Protein AF-A0A401PAX8-F1 (afdb_monomer_lite)

Foldseek 3Di:
DDDDDDDPPPDDPPPDPPDPDVVVLCVLCVVPDPVPRDPDLQRDALVSDDPVVNVVLVVVLVVVLVVCLVVLELEDEAEDDNVSVNSNVCNVVPPSNVVSNVRRDYYDYYYHYGCNVPPPDPDDD

Secondary structure (DSSP, 8-state):
---------------------HHHHHHHHTTS-GGG--SSGGG--GGGS-HHHHHHHHHHHHHHHHHHHHTTEEEEEEEESHHHHHHHHHHHH-HHHHHHHHH-SEEEEEEEE-GGG-SS-----

pLDDT: mean 80.77, std 21.85, range [35.28, 98.44]

Sequence (125 aa):
MSDGAGLGLTGLAHHTWEKVCTKDLKRLNSPRPDKKKFGSLNDVDFQSLPFELQIQIRSLVSSLNSMFEVLQLKEECFAVGPTGRIIAGELANYPQAKHRRKTAQHKASIIFIDRTLDLSGCRHR

Radius of gyration: 19.28 Å; chains: 1; bounding box: 47×43×57 Å

Structure (mmCIF, N/CA/C/O backbone):
data_AF-A0A401PAX8-F1
#
_entry.id   AF-A0A401PAX8-F1
#
loop_
_atom_site.group_PDB
_atom_site.id
_atom_site.type_symbol
_atom_site.label_atom_id
_atom_site.label_alt_id
_atom_site.label_comp_id
_atom_site.label_asym_id
_atom_site.label_entity_id
_atom_site.label_seq_id
_atom_site.pdbx_PDB_ins_code
_atom_site.Cartn_x
_atom_site.Cartn_y
_atom_site.Cartn_z
_atom_site.occupancy
_atom_site.B_iso_or_equiv
_atom_site.auth_seq_id
_atom_site.auth_comp_id
_atom_site.auth_asym_id
_atom_site.auth_atom_id
_atom_site.pdbx_PDB_model_num
ATOM 1 N N . MET A 1 1 ? -25.847 34.527 -35.059 1.00 38.94 1 MET A N 1
ATOM 2 C CA . MET A 1 1 ? -24.582 34.182 -35.738 1.00 38.94 1 MET A CA 1
ATOM 3 C C . MET A 1 1 ? -23.493 34.768 -34.846 1.00 38.94 1 MET A C 1
ATOM 5 O O . MET A 1 1 ? -23.357 35.980 -34.842 1.00 38.94 1 MET A O 1
ATOM 9 N N . SER A 1 2 ? -23.108 34.066 -33.771 1.00 40.66 2 SER A N 1
ATOM 10 C CA . SER A 1 2 ? -21.952 33.135 -33.716 1.00 40.66 2 SER A CA 1
ATOM 11 C C . SER A 1 2 ? -20.648 33.917 -33.970 1.00 40.66 2 SER A C 1
ATOM 13 O O . SER A 1 2 ? -20.558 34.579 -34.991 1.00 40.66 2 SER A O 1
ATOM 15 N N . ASP A 1 3 ? -19.655 33.994 -33.084 1.00 35.97 3 ASP A N 1
ATOM 16 C CA . ASP A 1 3 ? -19.095 32.922 -32.263 1.00 35.97 3 ASP A CA 1
ATOM 17 C C . ASP A 1 3 ? -18.418 33.413 -30.975 1.00 35.97 3 ASP A C 1
ATOM 19 O O . ASP A 1 3 ? -17.901 34.527 -30.883 1.00 35.97 3 ASP A O 1
ATOM 23 N N . GLY A 1 4 ? -18.427 32.521 -29.982 1.00 35.28 4 GLY A N 1
ATOM 24 C CA . GLY A 1 4 ? -17.782 32.680 -28.686 1.00 35.28 4 GLY A CA 1
ATOM 25 C C . GLY A 1 4 ? -16.264 32.505 -28.747 1.00 35.28 4 GLY A C 1
ATOM 26 O O . GLY A 1 4 ? -15.743 31.578 -29.363 1.00 35.28 4 GLY A O 1
ATOM 27 N N . ALA A 1 5 ? -15.559 33.379 -28.031 1.00 37.97 5 ALA A N 1
ATOM 28 C CA . ALA A 1 5 ? -14.138 33.249 -27.752 1.00 37.97 5 ALA A CA 1
ATOM 29 C C . ALA A 1 5 ? -13.918 32.126 -26.723 1.00 37.97 5 ALA A C 1
ATOM 31 O O . ALA A 1 5 ? -14.109 32.309 -25.520 1.00 37.97 5 ALA A O 1
ATOM 32 N N . GLY A 1 6 ? -13.543 30.944 -27.211 1.00 36.31 6 GLY A N 1
ATOM 33 C CA . GLY A 1 6 ? -13.097 29.825 -26.388 1.00 36.31 6 GLY A CA 1
ATOM 34 C C . GLY A 1 6 ? -11.741 30.125 -25.751 1.00 36.31 6 GLY A C 1
ATOM 35 O O . GLY A 1 6 ? -10.720 30.177 -26.433 1.00 36.31 6 GLY A O 1
ATOM 36 N N . LEU A 1 7 ? -11.736 30.311 -24.432 1.00 39.94 7 LEU A N 1
ATOM 37 C CA . LEU A 1 7 ? -10.533 30.343 -23.605 1.00 39.94 7 LEU A CA 1
ATOM 38 C C . LEU A 1 7 ? -9.843 28.973 -23.669 1.00 39.94 7 LEU A C 1
ATOM 40 O O . LEU A 1 7 ? -10.325 27.986 -23.112 1.00 39.94 7 LEU A O 1
ATOM 44 N N . GLY A 1 8 ? -8.705 28.917 -24.359 1.00 37.16 8 GLY A N 1
ATOM 45 C CA . GLY A 1 8 ? -7.816 27.761 -24.389 1.00 37.16 8 GLY A CA 1
ATOM 46 C C . GLY A 1 8 ? -7.092 27.585 -23.056 1.00 37.16 8 GLY A C 1
ATOM 47 O O . GLY A 1 8 ? -5.963 28.037 -22.894 1.00 37.16 8 GLY A O 1
ATOM 48 N N . LEU A 1 9 ? -7.734 26.910 -22.103 1.00 40.22 9 LEU A N 1
ATOM 49 C CA . LEU A 1 9 ? -7.087 26.336 -20.922 1.00 40.22 9 LEU A CA 1
ATOM 50 C C . LEU A 1 9 ? -6.782 24.857 -21.190 1.00 40.22 9 LEU A C 1
ATOM 52 O O . LEU A 1 9 ? -7.443 23.962 -20.672 1.00 40.22 9 LEU A O 1
ATOM 56 N N . THR A 1 10 ? -5.775 24.579 -22.016 1.00 42.94 10 THR A N 1
ATOM 57 C CA . THR A 1 10 ? -5.217 23.225 -22.153 1.00 42.94 10 THR A CA 1
ATOM 58 C C . THR A 1 10 ? -3.863 23.183 -21.468 1.00 42.94 10 THR A C 1
ATOM 60 O O . THR A 1 10 ? -2.836 23.488 -22.070 1.00 42.94 10 THR A O 1
ATOM 63 N N . GLY A 1 11 ? -3.868 22.843 -20.182 1.00 38.94 11 GLY A N 1
ATOM 64 C CA . GLY A 1 11 ? -2.645 22.784 -19.391 1.00 38.94 11 GLY A CA 1
ATOM 65 C C . GLY A 1 11 ? -2.819 22.177 -18.004 1.00 38.94 11 GLY A C 1
ATOM 66 O O . GLY A 1 11 ? -2.141 22.609 -17.083 1.00 38.94 11 GLY A O 1
ATOM 67 N N . LEU A 1 12 ? -3.716 21.202 -17.823 1.00 39.62 12 LEU A N 1
ATOM 68 C CA . LEU A 1 12 ? -3.652 20.323 -16.655 1.00 39.62 12 LEU A CA 1
ATOM 69 C C . LEU A 1 12 ? -3.246 18.928 -17.113 1.00 39.62 12 LEU A C 1
ATOM 71 O O . LEU A 1 12 ? -3.964 18.255 -17.851 1.00 39.62 12 LEU A O 1
ATOM 75 N N . ALA A 1 13 ? -2.048 18.531 -16.686 1.00 43.19 13 ALA A N 1
ATOM 76 C CA . ALA A 1 13 ? -1.484 17.216 -16.903 1.00 43.19 13 ALA A CA 1
ATOM 77 C C . ALA A 1 13 ? -2.471 16.147 -16.421 1.00 43.19 13 ALA A C 1
ATOM 79 O O . ALA A 1 13 ? -2.730 15.987 -15.231 1.00 43.19 13 ALA A O 1
ATOM 80 N N . HIS A 1 14 ? -3.015 15.406 -17.380 1.00 43.84 14 HIS A N 1
ATOM 81 C CA . HIS A 1 14 ? -3.889 14.265 -17.167 1.00 43.84 14 HIS A CA 1
ATOM 82 C C . HIS A 1 14 ? -3.043 13.082 -16.656 1.00 43.84 14 HIS A C 1
ATOM 84 O O . HIS A 1 14 ? -2.823 12.102 -17.362 1.00 43.84 14 HIS A O 1
ATOM 90 N N . HIS A 1 15 ? -2.500 13.166 -15.439 1.00 47.81 15 HIS A N 1
ATOM 91 C CA . HIS A 1 15 ? -1.963 11.997 -14.730 1.00 47.81 15 HIS A CA 1
ATOM 92 C C . HIS A 1 15 ? -3.134 11.215 -14.142 1.00 47.81 15 HIS A C 1
ATOM 94 O O . HIS A 1 15 ? -3.385 11.170 -12.943 1.00 47.81 15 HIS A O 1
ATOM 100 N N . THR A 1 16 ? -3.908 10.637 -15.056 1.00 44.31 16 THR A N 1
ATOM 101 C CA . THR A 1 16 ? -4.924 9.649 -14.727 1.00 44.31 16 THR A CA 1
ATOM 102 C C . THR A 1 16 ? -4.220 8.359 -14.329 1.00 44.31 16 THR A C 1
ATOM 104 O O . THR A 1 16 ? -3.229 7.958 -14.935 1.00 44.31 16 THR A O 1
A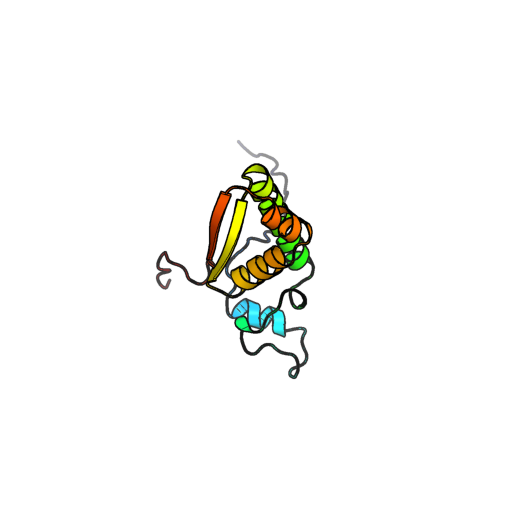TOM 107 N N . TRP A 1 17 ? -4.729 7.713 -13.283 1.00 41.84 17 TRP A N 1
ATOM 108 C CA . TRP A 1 17 ? -4.245 6.453 -12.703 1.00 41.84 17 TRP A CA 1
ATOM 109 C C . TRP A 1 17 ? -4.483 5.244 -13.639 1.00 41.84 17 TRP A C 1
ATOM 111 O O . TRP A 1 17 ? -4.989 4.189 -13.234 1.00 41.84 17 TRP A O 1
ATOM 121 N N . GLU A 1 18 ? -4.248 5.412 -14.939 1.00 46.97 18 GLU A N 1
ATOM 122 C CA . GLU A 1 18 ? -4.519 4.429 -15.978 1.00 46.97 18 GLU A CA 1
ATOM 123 C C . GLU A 1 18 ? -3.465 3.319 -15.956 1.00 46.97 18 GLU A C 1
ATOM 125 O O . GLU A 1 18 ? -2.388 3.445 -16.520 1.00 46.97 18 GLU A O 1
ATOM 130 N N . LYS A 1 19 ? -3.846 2.198 -15.332 1.00 45.91 19 LYS A N 1
ATOM 131 C CA . LYS A 1 19 ? -3.332 0.837 -15.566 1.00 45.91 19 LYS A CA 1
ATOM 132 C C . LYS A 1 19 ? -1.815 0.664 -15.410 1.00 45.91 19 LYS A C 1
ATOM 134 O O . LYS A 1 19 ? -1.087 0.800 -16.381 1.00 45.91 19 LYS A O 1
ATOM 139 N N . VAL A 1 20 ? -1.382 0.165 -14.247 1.00 49.62 20 VAL A N 1
ATOM 140 C CA . VAL A 1 20 ? -0.019 -0.368 -14.057 1.00 49.62 20 VAL A CA 1
ATOM 141 C C . VAL A 1 20 ? 0.168 -1.664 -14.875 1.00 49.62 20 VAL A C 1
ATOM 143 O O . VAL A 1 20 ? -0.161 -2.759 -14.443 1.00 49.62 20 VAL A O 1
ATOM 146 N N . CYS A 1 21 ? 0.640 -1.566 -16.111 1.00 55.34 21 CYS A N 1
ATOM 147 C CA . CYS A 1 21 ? 0.765 -2.673 -17.063 1.00 55.34 21 CYS A CA 1
ATOM 148 C C . CYS A 1 21 ? 2.246 -2.984 -17.356 1.00 55.34 21 CYS A C 1
ATOM 150 O O . CYS A 1 21 ? 3.150 -2.290 -16.902 1.00 55.34 21 CYS A O 1
ATOM 152 N N . THR A 1 22 ? 2.546 -3.997 -18.173 1.00 59.38 22 THR A N 1
ATOM 153 C CA . THR A 1 22 ? 3.915 -4.281 -18.665 1.00 59.38 22 THR A CA 1
ATOM 154 C C . THR A 1 22 ? 4.588 -3.063 -19.316 1.00 59.38 22 THR A C 1
ATOM 156 O O . THR A 1 22 ? 5.816 -2.962 -19.334 1.00 59.38 22 THR A O 1
ATOM 159 N N . LYS A 1 23 ? 3.795 -2.102 -19.808 1.00 64.00 23 LYS A N 1
ATOM 160 C CA . LYS A 1 23 ? 4.257 -0.782 -20.261 1.00 64.00 23 LYS A CA 1
ATOM 161 C C . LYS A 1 23 ? 4.948 0.014 -19.148 1.00 64.00 23 LYS A C 1
ATOM 163 O O . LYS A 1 23 ? 5.952 0.666 -19.422 1.00 64.00 23 LYS A O 1
ATOM 168 N N . ASP A 1 24 ? 4.483 -0.083 -17.909 1.00 73.50 24 ASP A N 1
ATOM 169 C CA . ASP A 1 24 ? 5.071 0.629 -16.774 1.00 73.50 24 ASP A CA 1
ATOM 170 C C . ASP A 1 24 ? 6.351 -0.029 -16.284 1.00 73.50 24 ASP A C 1
ATOM 172 O O . ASP A 1 24 ? 7.292 0.680 -15.950 1.00 73.50 24 ASP A O 1
ATOM 176 N N . LEU A 1 25 ? 6.471 -1.358 -16.379 1.00 81.62 25 LEU A N 1
ATOM 177 C CA . LEU A 1 25 ? 7.756 -2.028 -16.147 1.00 81.62 25 LEU A CA 1
ATOM 178 C C . LEU A 1 25 ? 8.820 -1.535 -17.138 1.00 81.62 25 LEU A C 1
ATOM 180 O O . LEU A 1 25 ? 9.946 -1.229 -16.750 1.00 81.62 25 LEU A O 1
ATOM 184 N N . LYS A 1 26 ? 8.456 -1.395 -18.422 1.00 82.69 26 LYS A N 1
ATOM 185 C CA . LYS A 1 26 ? 9.354 -0.836 -19.446 1.00 82.69 26 LYS A CA 1
ATOM 186 C C . LYS A 1 26 ? 9.732 0.616 -19.145 1.00 82.69 26 LYS A C 1
ATOM 188 O O . LYS A 1 26 ? 10.903 0.956 -19.274 1.00 82.69 26 LYS A O 1
ATOM 193 N N . ARG A 1 27 ? 8.779 1.452 -18.718 1.00 83.56 27 ARG A N 1
ATOM 194 C CA . ARG A 1 27 ? 9.029 2.853 -18.323 1.00 83.56 27 ARG A CA 1
ATOM 195 C C . ARG A 1 27 ? 9.925 2.961 -17.087 1.00 83.56 27 ARG A C 1
ATOM 197 O O . ARG A 1 27 ? 10.844 3.767 -17.072 1.00 83.56 27 ARG A O 1
ATOM 204 N N . LEU A 1 28 ? 9.708 2.119 -16.076 1.00 85.75 28 LEU A N 1
ATOM 205 C CA . LEU A 1 28 ? 10.554 2.059 -14.879 1.00 85.75 28 LEU A CA 1
ATOM 206 C C . LEU A 1 28 ? 11.978 1.595 -15.201 1.00 85.75 28 LEU A C 1
ATOM 208 O O . LEU A 1 28 ? 12.931 2.037 -14.558 1.00 85.75 28 LEU A O 1
ATOM 212 N N . ASN A 1 29 ? 12.124 0.716 -16.193 1.00 90.50 29 ASN A N 1
ATOM 213 C CA . ASN A 1 29 ? 13.408 0.181 -16.634 1.00 90.50 29 ASN A CA 1
ATOM 214 C C . ASN A 1 29 ? 14.130 1.054 -17.671 1.00 90.50 29 ASN A C 1
ATOM 216 O O . ASN A 1 29 ? 15.333 0.869 -17.846 1.00 90.50 29 ASN A O 1
ATOM 220 N N . SER A 1 30 ? 13.460 1.989 -18.356 1.00 90.44 30 SER A N 1
ATOM 221 C CA . SER A 1 30 ? 14.093 2.789 -19.415 1.00 90.44 30 SER A CA 1
ATOM 222 C C . SER A 1 30 ? 15.257 3.669 -18.942 1.00 90.44 30 SER A C 1
ATOM 224 O O . SER A 1 30 ? 16.247 3.719 -19.668 1.00 90.44 30 SER A O 1
ATOM 226 N N . PRO A 1 31 ? 15.231 4.312 -17.753 1.00 88.88 31 PRO A N 1
ATOM 227 C CA . PRO A 1 31 ? 16.393 5.055 -17.265 1.00 88.88 31 PRO A CA 1
ATOM 228 C C . PRO A 1 31 ? 17.434 4.164 -16.558 1.00 88.88 31 PRO A C 1
ATOM 230 O O . PRO A 1 31 ? 18.438 4.676 -16.066 1.00 88.88 31 PRO A O 1
ATOM 233 N N . ARG A 1 32 ? 17.207 2.845 -16.434 1.00 89.50 32 ARG A N 1
ATOM 234 C CA . ARG A 1 32 ? 18.042 1.949 -15.617 1.00 89.50 32 ARG A CA 1
ATOM 235 C C . ARG A 1 32 ? 19.093 1.220 -16.464 1.00 89.50 32 ARG A C 1
ATOM 237 O O . ARG A 1 32 ? 18.753 0.690 -17.522 1.00 89.50 32 ARG A O 1
ATOM 244 N N . PRO A 1 33 ? 20.343 1.090 -15.978 1.00 88.94 33 PRO A N 1
ATOM 245 C CA . PRO A 1 33 ? 21.325 0.179 -16.569 1.00 88.94 33 PRO A CA 1
ATOM 246 C C . PRO A 1 33 ? 20.806 -1.264 -16.575 1.00 88.94 33 PRO A C 1
ATOM 248 O O . PRO A 1 33 ? 20.120 -1.657 -15.632 1.00 88.94 33 PRO A O 1
ATOM 251 N N . ASP A 1 34 ? 21.184 -2.074 -17.570 1.00 85.81 34 ASP A N 1
ATOM 252 C CA . ASP A 1 34 ? 20.643 -3.435 -17.754 1.00 85.81 34 ASP A CA 1
ATOM 253 C C . ASP A 1 34 ? 20.737 -4.313 -16.500 1.00 85.81 34 ASP A C 1
ATOM 255 O O . ASP A 1 34 ? 19.775 -4.982 -16.136 1.00 85.81 34 ASP A O 1
ATOM 259 N N . LYS A 1 35 ? 21.853 -4.228 -15.766 1.00 88.75 35 LYS A N 1
ATOM 260 C CA . LYS A 1 35 ? 22.085 -4.982 -14.520 1.00 88.75 35 LYS A CA 1
ATOM 261 C C . LYS A 1 35 ? 21.156 -4.595 -13.357 1.00 88.75 35 LYS A C 1
ATOM 263 O O . LYS A 1 35 ? 21.126 -5.300 -12.357 1.00 88.75 35 LYS A O 1
ATOM 268 N N . LYS A 1 36 ? 20.462 -3.454 -13.444 1.00 88.88 36 LYS A N 1
ATOM 269 C CA . LYS A 1 36 ? 19.578 -2.900 -12.399 1.00 88.88 36 LYS A CA 1
ATOM 270 C C . LYS A 1 36 ? 18.106 -2.855 -12.825 1.00 88.88 36 LYS A C 1
ATOM 272 O O . LYS A 1 36 ? 17.301 -2.202 -12.158 1.00 88.88 36 LYS A O 1
ATOM 277 N N . LYS A 1 37 ? 17.760 -3.476 -13.954 1.00 91.88 37 LYS A N 1
ATOM 278 C CA . LYS A 1 37 ? 16.377 -3.559 -14.428 1.00 91.88 37 LYS A CA 1
ATOM 279 C C . LYS A 1 37 ? 15.594 -4.574 -13.600 1.00 91.88 37 LYS A C 1
ATOM 281 O O . LYS A 1 37 ? 16.120 -5.609 -13.206 1.00 91.88 37 LYS A O 1
ATOM 286 N N . PHE A 1 38 ? 14.325 -4.275 -13.370 1.00 92.19 38 PHE A N 1
ATOM 287 C CA . PHE A 1 38 ? 13.381 -5.190 -12.740 1.00 92.19 38 PHE A CA 1
ATOM 288 C C . PHE A 1 38 ? 12.954 -6.278 -13.725 1.00 92.19 38 PHE A C 1
ATOM 290 O O . PHE A 1 38 ? 12.646 -5.966 -14.881 1.00 92.19 38 PHE A O 1
ATOM 297 N N . GLY A 1 39 ? 12.913 -7.531 -13.265 1.00 89.62 39 GLY A N 1
ATOM 298 C CA . GLY A 1 39 ? 12.425 -8.667 -14.052 1.00 89.62 39 GLY A CA 1
ATOM 299 C C . GLY A 1 39 ? 10.898 -8.729 -14.096 1.00 89.62 39 GLY A C 1
ATOM 300 O O . GLY A 1 39 ? 10.313 -9.123 -15.104 1.00 89.62 39 GLY A O 1
ATOM 301 N N . SER A 1 40 ? 10.248 -8.274 -13.027 1.00 88.12 40 SER A N 1
ATOM 302 C CA . SER A 1 40 ? 8.799 -8.220 -12.877 1.00 88.12 40 SER A CA 1
ATOM 303 C C . SER A 1 40 ? 8.365 -6.956 -12.136 1.00 88.12 40 SER A C 1
ATOM 305 O O . SER A 1 40 ? 9.118 -6.377 -11.358 1.00 88.12 40 SER A O 1
ATOM 307 N N . LEU A 1 41 ? 7.101 -6.557 -12.310 1.00 85.25 41 LEU A N 1
ATOM 308 C CA . LEU A 1 41 ? 6.482 -5.525 -11.469 1.00 85.25 41 LEU A CA 1
ATOM 309 C C . LEU A 1 41 ? 6.445 -5.937 -9.991 1.00 85.25 41 LEU A C 1
ATOM 311 O O . LEU A 1 41 ? 6.381 -5.078 -9.121 1.00 85.25 41 LEU A O 1
ATOM 315 N N . ASN A 1 42 ? 6.511 -7.238 -9.697 1.00 87.25 42 ASN A N 1
ATOM 316 C CA . ASN A 1 42 ? 6.601 -7.729 -8.325 1.00 87.25 42 ASN A CA 1
ATOM 317 C C . ASN A 1 42 ? 7.918 -7.360 -7.632 1.00 87.25 42 ASN A C 1
ATOM 319 O O . ASN A 1 42 ? 7.937 -7.378 -6.405 1.00 87.25 42 ASN A O 1
ATOM 323 N N . ASP A 1 43 ? 8.966 -7.031 -8.388 1.00 90.62 43 ASP A N 1
ATOM 324 C CA . ASP A 1 43 ? 10.291 -6.687 -7.856 1.00 90.62 43 ASP A CA 1
ATOM 325 C C . ASP A 1 43 ? 10.432 -5.180 -7.588 1.00 90.62 43 ASP A C 1
ATOM 327 O O . ASP A 1 43 ? 11.449 -4.722 -7.074 1.00 90.62 43 ASP A O 1
ATOM 331 N N . VAL A 1 44 ? 9.421 -4.398 -7.975 1.00 90.81 44 VAL A N 1
ATOM 332 C CA . VAL A 1 44 ? 9.387 -2.945 -7.815 1.00 90.81 44 VAL A CA 1
ATOM 333 C C . VAL A 1 44 ? 9.026 -2.622 -6.367 1.00 90.81 44 VAL A C 1
ATOM 335 O O . VAL A 1 44 ? 7.962 -3.005 -5.879 1.00 90.81 44 VAL A O 1
ATOM 338 N N . ASP A 1 45 ? 9.905 -1.893 -5.685 1.00 93.00 45 ASP A N 1
ATOM 339 C CA . ASP A 1 45 ? 9.665 -1.368 -4.341 1.00 93.00 45 ASP A CA 1
ATOM 340 C C . ASP A 1 45 ? 9.239 0.109 -4.374 1.00 93.00 45 ASP A C 1
ATOM 342 O O . ASP A 1 45 ? 9.313 0.782 -5.404 1.00 93.00 45 ASP A O 1
ATOM 346 N N . PHE A 1 46 ? 8.804 0.637 -3.230 1.00 94.62 46 PHE A N 1
ATOM 347 C CA . PHE A 1 46 ? 8.394 2.038 -3.114 1.00 94.62 46 PHE A CA 1
ATOM 348 C C . PHE A 1 46 ? 9.499 3.024 -3.542 1.00 94.62 46 PHE A C 1
ATOM 350 O O . PHE A 1 46 ? 9.225 4.000 -4.237 1.00 94.62 46 PHE A O 1
ATOM 357 N N . GLN A 1 47 ? 10.752 2.763 -3.153 1.00 94.69 47 GLN A N 1
ATOM 358 C CA . GLN A 1 47 ? 11.890 3.660 -3.401 1.00 94.69 47 GLN A CA 1
ATOM 359 C C . GLN A 1 47 ? 12.258 3.734 -4.884 1.00 94.69 47 GLN A C 1
ATOM 361 O O . GLN A 1 47 ? 12.850 4.707 -5.351 1.00 94.69 47 GLN A O 1
ATOM 366 N N . SER A 1 48 ? 11.897 2.704 -5.639 1.00 92.31 48 SER A N 1
ATOM 367 C CA . SER A 1 48 ? 12.141 2.613 -7.067 1.00 92.31 48 SER A CA 1
ATOM 368 C C . SER A 1 48 ? 11.135 3.370 -7.935 1.00 92.31 48 SER A C 1
ATOM 370 O O . SER A 1 48 ? 11.379 3.523 -9.139 1.00 92.31 48 SER A O 1
ATOM 372 N N . LEU A 1 49 ? 10.033 3.841 -7.345 1.00 91.31 49 LEU A N 1
ATOM 373 C CA . LEU A 1 49 ? 9.003 4.602 -8.043 1.00 91.31 49 LEU A CA 1
ATOM 374 C C . LEU A 1 49 ? 9.472 6.032 -8.363 1.00 91.31 49 LEU A C 1
ATOM 376 O O . LEU A 1 49 ? 10.267 6.604 -7.615 1.00 91.31 49 LEU A O 1
ATOM 380 N N . PRO A 1 50 ? 8.944 6.655 -9.432 1.00 90.62 50 PRO A N 1
ATOM 381 C CA . PRO A 1 50 ? 9.078 8.088 -9.665 1.00 90.62 50 PRO A CA 1
ATOM 382 C C . PRO A 1 50 ? 8.683 8.905 -8.431 1.00 90.62 50 PRO A C 1
ATOM 384 O O . PRO A 1 50 ? 7.696 8.590 -7.767 1.00 90.62 50 PRO A O 1
ATOM 387 N N . PHE A 1 51 ? 9.424 9.980 -8.160 1.00 91.62 51 PHE A N 1
ATOM 388 C CA . PHE A 1 51 ? 9.232 10.822 -6.975 1.00 91.62 51 PHE A CA 1
ATOM 389 C C . PHE A 1 51 ? 7.790 11.331 -6.817 1.00 91.62 51 PHE A C 1
ATOM 391 O O . PHE A 1 51 ? 7.231 11.282 -5.726 1.00 91.62 51 PHE A O 1
ATOM 398 N N . GLU A 1 52 ? 7.155 11.726 -7.919 1.00 90.75 52 GLU A N 1
ATOM 399 C CA . GLU A 1 52 ? 5.757 12.164 -7.920 1.00 90.75 52 GLU A CA 1
ATOM 400 C C . GLU A 1 52 ? 4.801 11.069 -7.411 1.00 90.75 52 GLU A C 1
ATOM 402 O O . GLU A 1 52 ? 3.957 11.315 -6.552 1.00 90.75 52 GLU A O 1
ATOM 407 N N . LEU A 1 53 ? 4.982 9.819 -7.855 1.00 90.38 53 LEU A N 1
ATOM 408 C CA . LEU A 1 53 ? 4.172 8.696 -7.374 1.00 90.38 53 LEU A CA 1
ATOM 409 C C . LEU A 1 53 ? 4.449 8.378 -5.902 1.00 90.38 53 LEU A C 1
ATOM 411 O O . LEU A 1 53 ? 3.528 8.012 -5.173 1.00 90.38 53 LEU A O 1
ATOM 415 N N . GLN A 1 54 ? 5.692 8.549 -5.444 1.00 95.81 54 GLN A N 1
ATOM 416 C CA . GLN A 1 54 ? 6.019 8.403 -4.026 1.00 95.81 54 GLN A CA 1
ATOM 417 C C . GLN A 1 54 ? 5.241 9.409 -3.169 1.00 95.81 54 GLN A C 1
ATOM 419 O O . GLN A 1 54 ? 4.684 9.023 -2.139 1.00 95.81 54 GLN A O 1
ATOM 424 N N . ILE A 1 55 ? 5.156 10.674 -3.599 1.00 96.25 55 ILE A N 1
ATOM 425 C CA . ILE A 1 55 ? 4.365 11.704 -2.911 1.00 96.25 55 ILE A CA 1
ATOM 426 C C . ILE A 1 55 ? 2.892 11.297 -2.868 1.00 96.25 55 ILE A C 1
ATOM 428 O O . ILE A 1 55 ? 2.306 11.253 -1.788 1.00 96.25 55 ILE A O 1
ATOM 432 N N . GLN A 1 56 ? 2.312 10.928 -4.010 1.00 95.50 56 GLN A N 1
ATOM 433 C CA . GLN A 1 56 ? 0.898 10.554 -4.099 1.00 95.50 56 GLN A CA 1
ATOM 434 C C . GLN A 1 56 ? 0.549 9.363 -3.194 1.00 95.50 56 GLN A C 1
ATOM 436 O O . GLN A 1 56 ? -0.462 9.394 -2.489 1.00 95.50 56 GLN A O 1
ATOM 441 N N . ILE A 1 57 ? 1.408 8.339 -3.145 1.00 96.62 57 ILE A N 1
ATOM 442 C CA . ILE A 1 57 ? 1.231 7.189 -2.246 1.00 96.62 57 ILE A CA 1
ATOM 443 C C . ILE A 1 57 ? 1.333 7.620 -0.779 1.00 96.62 57 ILE A C 1
ATOM 445 O O . ILE A 1 57 ? 0.508 7.196 0.030 1.00 96.62 57 ILE A O 1
ATOM 449 N N . ARG A 1 58 ? 2.292 8.482 -0.413 1.00 97.44 58 ARG A N 1
ATOM 450 C CA . ARG A 1 58 ? 2.407 8.994 0.965 1.00 97.44 58 ARG A CA 1
ATOM 451 C C . ARG A 1 58 ? 1.183 9.803 1.382 1.00 97.44 58 ARG A C 1
ATOM 453 O O . ARG A 1 58 ? 0.698 9.621 2.498 1.00 97.44 58 ARG A O 1
ATOM 460 N N . SER A 1 59 ? 0.666 10.647 0.494 1.00 97.94 59 SER A N 1
ATOM 461 C CA . SER A 1 59 ? -0.568 11.399 0.724 1.00 97.94 59 SER A CA 1
ATOM 462 C C . SER A 1 59 ? -1.758 10.462 0.926 1.00 97.94 59 SER A C 1
ATOM 464 O O . SER A 1 59 ? -2.474 10.606 1.913 1.00 97.94 59 SER A O 1
ATOM 466 N N . LEU A 1 60 ? -1.918 9.443 0.075 1.00 97.81 60 LEU A N 1
ATOM 467 C CA . LEU A 1 60 ? -2.973 8.437 0.227 1.00 97.81 60 LEU A CA 1
ATOM 468 C C . LEU A 1 60 ? -2.867 7.684 1.561 1.00 97.81 60 LEU A C 1
ATOM 470 O O . LEU A 1 60 ? -3.860 7.550 2.272 1.00 97.81 60 LEU A O 1
ATOM 474 N N . VAL A 1 61 ? -1.670 7.215 1.924 1.00 98.25 61 VAL A N 1
ATOM 475 C CA . VAL A 1 61 ? -1.414 6.525 3.200 1.00 98.25 61 VAL A CA 1
ATOM 476 C C . VAL A 1 61 ? -1.759 7.419 4.389 1.00 98.25 61 VAL A C 1
ATOM 478 O O . VAL A 1 61 ? -2.380 6.951 5.343 1.00 98.25 61 VAL A O 1
ATOM 481 N N . SER A 1 62 ? -1.410 8.706 4.324 1.00 98.38 62 SER A N 1
ATOM 482 C CA . SER A 1 62 ? -1.768 9.683 5.354 1.00 98.38 62 SER A CA 1
ATOM 483 C C . SER A 1 62 ? -3.287 9.855 5.466 1.00 98.38 62 SER A C 1
ATOM 485 O O . SER A 1 62 ? -3.828 9.762 6.567 1.00 98.38 62 SER A O 1
ATOM 487 N N . SER A 1 63 ? -3.999 9.996 4.345 1.00 98.44 63 SER A N 1
ATOM 488 C CA . SER A 1 63 ? -5.464 10.105 4.340 1.00 98.44 63 SER A CA 1
ATOM 489 C C . SER A 1 63 ? -6.155 8.846 4.873 1.00 98.44 63 SER A C 1
ATOM 491 O O . SER A 1 63 ? -7.072 8.951 5.688 1.00 98.44 63 SER A O 1
ATOM 493 N N . LEU A 1 64 ? -5.696 7.653 4.478 1.00 98.00 64 LEU A N 1
ATOM 494 C CA . LEU A 1 64 ? -6.195 6.384 5.020 1.00 98.00 64 LEU A CA 1
ATOM 495 C C . LEU A 1 64 ? -5.961 6.300 6.529 1.00 98.00 64 LEU A C 1
ATOM 497 O O . LEU A 1 64 ? -6.862 5.924 7.274 1.00 98.00 64 LEU A O 1
ATOM 501 N N . ASN A 1 65 ? -4.775 6.700 6.992 1.00 98.00 65 ASN A N 1
ATOM 502 C CA . ASN A 1 65 ? -4.453 6.732 8.411 1.00 98.00 65 ASN A CA 1
ATOM 503 C C . ASN A 1 65 ? -5.423 7.624 9.199 1.00 98.00 65 ASN A C 1
ATOM 505 O O . ASN A 1 65 ? -5.930 7.189 10.233 1.00 98.00 65 ASN A O 1
ATOM 509 N N . SER A 1 66 ? -5.691 8.837 8.712 1.00 98.12 66 SER A N 1
ATOM 510 C CA . SER A 1 66 ? -6.645 9.758 9.341 1.00 98.12 66 SER A CA 1
ATOM 511 C C . SER A 1 66 ? -8.066 9.195 9.347 1.00 98.12 66 SER A C 1
ATOM 513 O O . SER A 1 66 ? -8.754 9.272 10.360 1.00 98.12 66 SER A O 1
ATOM 515 N N . MET A 1 67 ? -8.497 8.556 8.257 1.00 98.00 67 MET A N 1
ATOM 516 C CA . MET A 1 67 ? -9.803 7.897 8.202 1.00 98.00 67 MET A CA 1
ATOM 517 C C . MET A 1 67 ? -9.911 6.766 9.235 1.00 98.00 67 MET A C 1
ATOM 519 O O . MET A 1 67 ? -10.894 6.679 9.967 1.00 98.00 67 MET A O 1
ATOM 523 N N . PHE A 1 68 ? -8.889 5.916 9.342 1.00 97.62 68 PHE A N 1
ATOM 524 C CA . PHE A 1 68 ? -8.865 4.829 10.325 1.00 97.62 68 PHE A CA 1
ATOM 525 C C . PHE A 1 68 ? -8.773 5.334 11.759 1.00 97.62 68 PHE A C 1
ATOM 527 O O . PHE A 1 68 ? -9.255 4.662 12.663 1.00 97.62 68 PHE A O 1
ATOM 534 N N . GLU A 1 69 ? -8.164 6.495 11.985 1.00 97.12 69 GLU A N 1
ATOM 535 C CA . GLU A 1 69 ? -8.120 7.138 13.297 1.00 97.12 69 GLU A CA 1
ATOM 536 C C . GLU A 1 69 ? -9.509 7.593 13.745 1.00 97.12 69 GLU A C 1
ATOM 538 O O . GLU A 1 69 ? -9.930 7.229 14.842 1.00 97.12 69 GLU A O 1
ATOM 543 N N . VAL A 1 70 ? -10.262 8.267 12.868 1.00 97.31 70 VAL A N 1
ATOM 544 C CA . VAL A 1 70 ? -11.663 8.651 13.130 1.00 97.31 70 VAL A CA 1
ATOM 545 C C . VAL A 1 70 ? -12.530 7.424 13.422 1.00 97.31 70 VAL A C 1
ATOM 547 O O . VAL A 1 70 ? -13.360 7.448 14.324 1.00 97.31 70 VAL A O 1
ATOM 550 N N . LEU A 1 71 ? -12.309 6.333 12.688 1.00 96.94 71 LEU A N 1
ATOM 551 C CA . LEU A 1 71 ? -13.041 5.076 12.853 1.00 96.94 71 LEU A CA 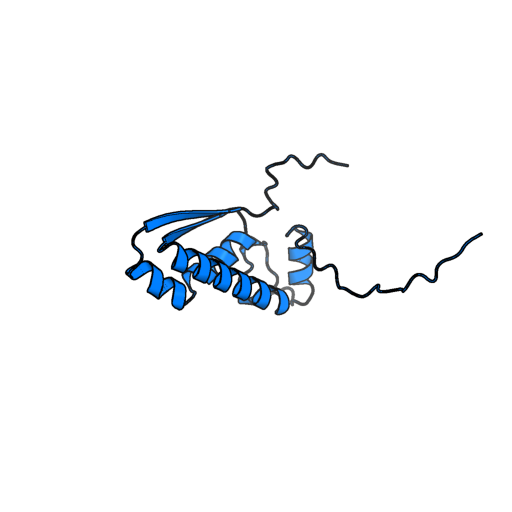1
ATOM 552 C C . LEU A 1 71 ? -12.474 4.166 13.959 1.00 96.94 71 LEU A C 1
ATOM 554 O O . LEU A 1 71 ? -12.974 3.060 14.141 1.00 96.94 71 LEU A O 1
ATOM 558 N N . GLN A 1 72 ? -11.415 4.585 14.662 1.00 96.88 72 GLN A N 1
ATOM 559 C CA . GLN A 1 72 ? -10.708 3.796 15.680 1.00 96.88 72 GLN A CA 1
ATOM 560 C C . GLN A 1 72 ? -10.357 2.366 15.229 1.00 96.88 72 GLN A C 1
ATOM 562 O O . GLN A 1 72 ? -10.511 1.400 15.985 1.00 96.88 72 GLN A O 1
ATOM 567 N N . LEU A 1 73 ? -9.881 2.231 13.988 1.00 97.19 73 LEU A N 1
ATOM 568 C CA . LEU A 1 73 ? -9.580 0.947 13.364 1.00 97.19 73 LEU A CA 1
ATOM 569 C C . LEU A 1 73 ? -8.148 0.478 13.629 1.00 97.19 73 LEU A C 1
ATOM 571 O O . LEU A 1 73 ? -7.160 1.199 13.448 1.00 97.19 73 LEU A O 1
ATOM 575 N N . LYS A 1 74 ? -8.067 -0.802 13.983 1.00 97.44 74 LYS A N 1
ATOM 576 C CA . LYS A 1 74 ? -6.914 -1.677 13.863 1.00 97.44 74 LYS A CA 1
ATOM 577 C C . LYS A 1 74 ? -7.087 -2.487 12.585 1.00 97.44 74 LYS A C 1
ATOM 579 O O . LYS A 1 74 ? -7.773 -3.511 12.571 1.00 97.44 74 LYS A O 1
ATOM 584 N N . GLU A 1 75 ? -6.491 -1.992 11.514 1.00 96.69 75 GLU A N 1
ATOM 585 C CA . GLU A 1 75 ? -6.573 -2.608 10.199 1.00 96.69 75 GLU A CA 1
ATOM 586 C C . GLU A 1 75 ? -5.587 -3.774 10.018 1.00 96.69 75 GLU A C 1
ATOM 588 O O . GLU A 1 75 ? -4.432 -3.702 10.449 1.00 96.69 75 GLU A O 1
ATOM 593 N N . GLU A 1 76 ? -6.036 -4.824 9.331 1.00 96.81 76 GLU A N 1
ATOM 594 C CA . GLU A 1 76 ? -5.193 -5.841 8.695 1.00 96.81 76 GLU A CA 1
ATOM 595 C C . GLU A 1 76 ? -5.232 -5.641 7.178 1.00 96.81 76 GLU A C 1
ATOM 597 O O . GLU A 1 76 ? -6.301 -5.672 6.566 1.00 96.81 76 GLU A O 1
ATOM 602 N N . CYS A 1 77 ? -4.069 -5.408 6.571 1.00 96.75 77 CYS A N 1
ATOM 603 C CA . CYS A 1 77 ? -3.962 -5.082 5.154 1.00 96.75 77 CYS A CA 1
ATOM 604 C C . CYS A 1 77 ? -3.602 -6.311 4.319 1.00 96.75 77 CYS A C 1
ATOM 606 O O . CYS A 1 77 ? -2.598 -6.977 4.572 1.00 96.75 77 CYS A O 1
ATOM 608 N N . PHE A 1 78 ? -4.366 -6.527 3.257 1.00 96.56 78 PHE A N 1
ATOM 609 C CA . PHE A 1 78 ? -4.125 -7.514 2.215 1.00 96.56 78 PHE A CA 1
ATOM 610 C C . PHE A 1 78 ? -3.986 -6.797 0.878 1.00 96.56 78 PHE A C 1
ATOM 612 O O . PHE A 1 78 ? -4.579 -5.740 0.668 1.00 96.56 78 PHE A O 1
ATOM 619 N N . ALA A 1 79 ? -3.209 -7.364 -0.037 1.00 94.69 79 ALA A N 1
ATOM 620 C CA . ALA A 1 79 ? -2.996 -6.766 -1.343 1.00 94.69 79 ALA A CA 1
ATOM 621 C C . ALA A 1 79 ? -3.002 -7.819 -2.445 1.00 94.69 79 ALA A C 1
ATOM 623 O O . ALA A 1 79 ? -2.366 -8.866 -2.317 1.00 94.69 79 ALA A O 1
ATOM 624 N N . VAL A 1 80 ? -3.671 -7.498 -3.548 1.00 92.00 80 VAL A N 1
ATOM 625 C CA . VAL A 1 80 ? -3.671 -8.286 -4.776 1.00 92.00 80 VAL A CA 1
ATOM 626 C C . VAL A 1 80 ? -3.141 -7.394 -5.895 1.00 92.00 80 VAL A C 1
ATOM 628 O O . VAL A 1 80 ? -3.846 -6.536 -6.421 1.00 92.00 80 VAL A O 1
ATOM 631 N N . GLY A 1 81 ? -1.861 -7.588 -6.210 1.00 89.19 81 GLY A N 1
ATOM 632 C CA . GLY A 1 81 ? -1.123 -6.828 -7.216 1.00 89.19 81 GLY A CA 1
ATOM 633 C C . GLY A 1 81 ? 0.049 -6.001 -6.649 1.00 89.19 81 GLY A C 1
ATOM 634 O O . GLY A 1 81 ? 0.173 -5.842 -5.428 1.00 89.19 81 GLY A O 1
ATOM 635 N N . PRO A 1 82 ? 0.980 -5.541 -7.509 1.00 90.50 82 PRO A N 1
ATOM 636 C CA . PRO A 1 82 ? 2.170 -4.793 -7.097 1.00 90.50 82 PRO A CA 1
ATOM 637 C C . PRO A 1 82 ? 1.877 -3.453 -6.409 1.00 90.50 82 PRO A C 1
ATOM 639 O O . PRO A 1 82 ? 2.499 -3.136 -5.395 1.00 90.50 82 PRO A O 1
ATOM 642 N N . THR A 1 83 ? 0.932 -2.666 -6.923 1.00 90.81 83 THR A N 1
ATOM 643 C CA . THR A 1 83 ? 0.635 -1.322 -6.408 1.00 90.81 83 THR A CA 1
ATOM 644 C C . THR A 1 83 ? 0.001 -1.399 -5.026 1.00 90.81 83 THR A C 1
ATOM 646 O O . THR A 1 83 ? 0.456 -0.730 -4.098 1.00 90.81 83 THR A O 1
ATOM 649 N N . GLY A 1 84 ? -0.987 -2.273 -4.850 1.00 94.19 84 GLY A N 1
ATOM 650 C CA . GLY A 1 84 ? -1.630 -2.533 -3.571 1.00 94.19 84 GLY A CA 1
ATOM 651 C C . GLY A 1 84 ? -0.633 -3.010 -2.522 1.00 94.19 84 GLY A C 1
ATOM 652 O O . GLY A 1 84 ? -0.715 -2.588 -1.371 1.00 94.19 84 GLY A O 1
ATOM 653 N N . ARG A 1 85 ? 0.362 -3.822 -2.911 1.00 95.12 85 ARG A N 1
ATOM 654 C CA . ARG A 1 85 ? 1.421 -4.277 -1.996 1.00 95.12 85 ARG A CA 1
ATOM 655 C C . ARG A 1 85 ? 2.279 -3.117 -1.506 1.00 95.12 85 ARG A C 1
ATOM 657 O O . ARG A 1 85 ? 2.575 -3.052 -0.317 1.00 95.12 85 ARG A O 1
ATOM 664 N N . ILE A 1 86 ? 2.657 -2.209 -2.404 1.00 96.19 86 ILE A N 1
ATOM 665 C CA . ILE A 1 86 ? 3.432 -1.015 -2.049 1.00 96.19 86 ILE A CA 1
ATOM 666 C C . ILE A 1 86 ? 2.631 -0.135 -1.081 1.00 96.19 86 ILE A C 1
ATOM 668 O O . ILE A 1 86 ? 3.156 0.254 -0.041 1.00 96.19 86 ILE A O 1
ATOM 672 N N . ILE A 1 87 ? 1.349 0.119 -1.367 1.00 96.81 87 ILE A N 1
ATOM 673 C CA . ILE A 1 87 ? 0.477 0.926 -0.496 1.00 96.81 87 ILE A CA 1
ATOM 674 C C . ILE A 1 87 ? 0.317 0.268 0.882 1.00 96.81 87 ILE A C 1
ATOM 676 O O . ILE A 1 87 ? 0.499 0.929 1.905 1.00 96.81 87 ILE A O 1
ATOM 680 N N . ALA A 1 88 ? 0.021 -1.035 0.922 1.00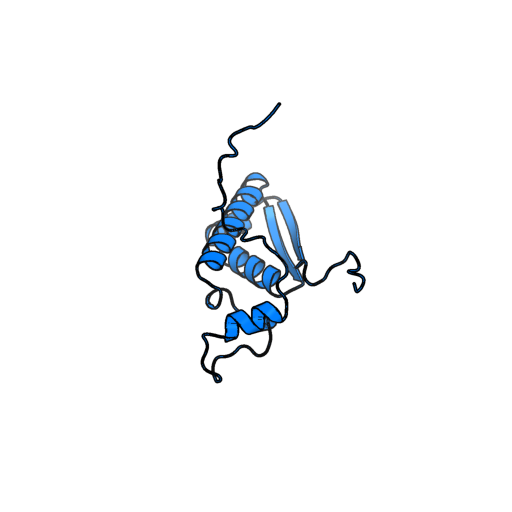 97.19 88 ALA A N 1
ATOM 681 C CA . ALA A 1 88 ? -0.104 -1.789 2.167 1.00 97.19 88 ALA A CA 1
ATOM 682 C C . ALA A 1 88 ? 1.201 -1.767 2.979 1.00 97.19 88 ALA A C 1
ATOM 684 O O . ALA A 1 88 ? 1.164 -1.584 4.196 1.00 97.19 88 ALA A O 1
ATOM 685 N N . GLY A 1 89 ? 2.349 -1.906 2.311 1.00 97.00 89 GLY A N 1
ATOM 686 C CA . GLY A 1 89 ? 3.672 -1.840 2.928 1.00 97.00 89 GLY A CA 1
ATOM 687 C C . GLY A 1 89 ? 3.988 -0.467 3.522 1.00 97.00 89 GLY A C 1
ATOM 688 O O . GLY A 1 89 ? 4.439 -0.385 4.668 1.00 97.00 89 GLY A O 1
ATOM 689 N N . GLU A 1 90 ? 3.703 0.615 2.794 1.00 97.50 90 GLU A N 1
ATOM 690 C CA . GLU A 1 90 ? 3.891 1.977 3.305 1.00 97.50 90 GLU A CA 1
ATOM 691 C C . GLU A 1 90 ? 2.952 2.268 4.484 1.00 97.50 90 GLU A C 1
ATOM 693 O O . GLU A 1 90 ? 3.394 2.795 5.503 1.00 97.50 90 GLU A O 1
ATOM 698 N N . LEU A 1 91 ? 1.683 1.852 4.418 1.00 97.75 91 LEU A N 1
ATOM 699 C CA . LEU A 1 91 ? 0.729 2.005 5.523 1.00 97.75 91 LEU A CA 1
ATOM 700 C C . LEU A 1 91 ? 1.117 1.179 6.764 1.00 97.75 91 LEU A C 1
ATOM 702 O O . LEU A 1 91 ? 0.985 1.643 7.901 1.00 97.75 91 LEU A O 1
ATOM 706 N N . ALA A 1 92 ? 1.632 -0.037 6.574 1.00 96.19 92 ALA A N 1
ATOM 707 C CA . ALA A 1 92 ? 2.142 -0.860 7.669 1.00 96.19 92 ALA A CA 1
ATOM 708 C C . ALA A 1 92 ? 3.331 -0.183 8.369 1.00 96.19 92 ALA A C 1
ATOM 710 O O . ALA A 1 92 ? 3.452 -0.253 9.599 1.00 96.19 92 ALA A O 1
ATOM 711 N N . ASN A 1 93 ? 4.172 0.514 7.599 1.00 96.00 93 ASN A N 1
ATOM 712 C CA . ASN A 1 93 ? 5.357 1.205 8.093 1.00 96.00 93 ASN A CA 1
ATOM 713 C C . ASN A 1 93 ? 5.123 2.643 8.558 1.00 96.00 93 ASN A C 1
ATOM 715 O O . ASN A 1 93 ? 5.976 3.169 9.277 1.00 96.00 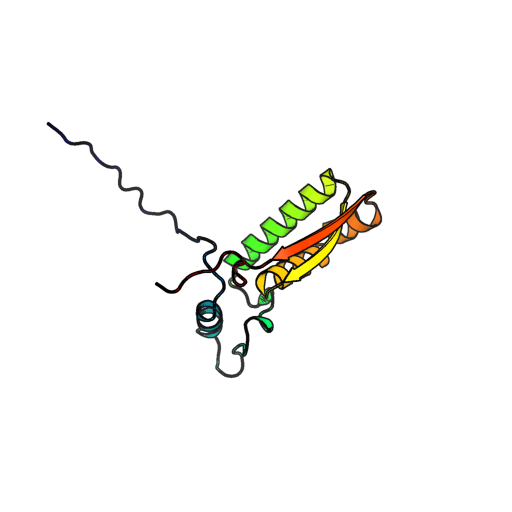93 ASN A O 1
ATOM 719 N N . TYR A 1 94 ? 3.970 3.232 8.244 1.00 97.19 94 TYR A N 1
ATOM 720 C CA . TYR A 1 94 ? 3.620 4.594 8.626 1.00 97.19 94 TYR A CA 1
ATOM 721 C C . TYR A 1 94 ? 3.621 4.766 10.160 1.00 97.19 94 TYR A C 1
ATOM 723 O O . TYR A 1 94 ? 2.875 4.063 10.854 1.00 97.19 94 TYR A O 1
ATOM 731 N N . PRO A 1 95 ? 4.450 5.671 10.724 1.00 96.06 95 PRO A N 1
ATOM 732 C CA . PRO A 1 95 ? 4.619 5.789 12.173 1.00 96.06 95 PRO A CA 1
ATOM 733 C C . PRO A 1 95 ? 3.316 6.045 12.938 1.00 96.06 95 PRO A C 1
ATOM 735 O O . PRO A 1 95 ? 3.056 5.355 13.927 1.00 96.06 95 PRO A O 1
ATOM 738 N N . GLN A 1 96 ? 2.461 6.962 12.463 1.00 95.94 96 GLN A N 1
ATOM 739 C CA . GLN A 1 96 ? 1.172 7.223 13.118 1.00 95.94 96 GLN A CA 1
ATOM 740 C C . GLN A 1 96 ? 0.247 5.996 13.084 1.00 95.94 96 GLN A C 1
ATOM 742 O O . GLN A 1 96 ? -0.429 5.709 14.072 1.00 95.94 96 GLN A O 1
ATOM 747 N N . ALA A 1 97 ? 0.282 5.202 12.009 1.00 96.12 97 ALA A N 1
ATOM 748 C CA . ALA A 1 97 ? -0.545 4.002 11.895 1.00 96.12 97 ALA A CA 1
ATOM 749 C C . ALA A 1 97 ? -0.110 2.926 12.900 1.00 96.12 97 ALA A C 1
ATOM 751 O O . ALA A 1 97 ? -0.947 2.287 13.541 1.00 96.12 97 ALA A O 1
ATOM 752 N N . LYS A 1 98 ? 1.206 2.766 13.110 1.00 95.62 98 LYS A N 1
ATOM 753 C CA . LYS A 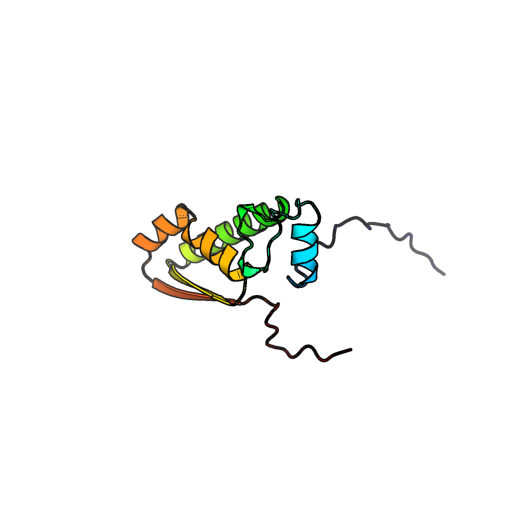1 98 ? 1.753 1.864 14.140 1.00 95.62 98 LYS A CA 1
ATOM 754 C C . LYS A 1 98 ? 1.288 2.245 15.543 1.00 95.62 98 LYS A C 1
ATOM 756 O O . LYS A 1 98 ? 1.042 1.349 16.349 1.00 95.62 98 LYS A O 1
ATOM 761 N N . HIS A 1 99 ? 1.192 3.540 15.842 1.00 94.06 99 HIS A N 1
ATOM 762 C CA . HIS A 1 99 ? 0.694 4.014 17.130 1.00 94.06 99 HIS A CA 1
ATOM 763 C C . HIS A 1 99 ? -0.812 3.752 17.276 1.00 94.06 99 HIS A C 1
ATOM 765 O O . HIS A 1 99 ? -1.203 3.059 18.216 1.00 94.06 99 HIS A O 1
ATOM 771 N N . ARG A 1 100 ? -1.630 4.184 16.302 1.00 95.81 100 ARG A N 1
ATOM 772 C CA . ARG A 1 100 ? -3.092 3.979 16.300 1.00 95.81 100 ARG A CA 1
ATOM 773 C C . ARG A 1 100 ? -3.478 2.516 16.530 1.00 95.81 100 ARG A C 1
ATOM 775 O O . ARG A 1 100 ? -4.316 2.224 17.377 1.00 95.81 100 ARG A O 1
ATOM 782 N N . ARG A 1 101 ? -2.852 1.569 15.820 1.00 96.69 101 ARG A N 1
ATOM 783 C CA . ARG A 1 101 ? -3.199 0.132 15.903 1.00 96.69 101 ARG A CA 1
ATOM 784 C C . ARG A 1 101 ? -3.013 -0.491 17.295 1.00 96.69 101 ARG A C 1
ATOM 786 O O . ARG A 1 101 ? -3.534 -1.582 17.532 1.00 96.69 101 ARG A O 1
ATOM 793 N N . LYS A 1 102 ? -2.262 0.150 18.200 1.00 95.31 102 LYS A N 1
ATOM 794 C CA . LYS A 1 102 ? -2.085 -0.313 19.589 1.00 95.31 102 LYS A CA 1
ATOM 795 C C . LYS A 1 102 ? -3.269 0.047 20.485 1.00 95.31 102 LYS A C 1
ATOM 797 O O . LYS A 1 102 ? -3.506 -0.664 21.454 1.00 95.31 102 LYS A O 1
ATOM 802 N N . THR A 1 103 ? -3.970 1.134 20.178 1.00 94.19 103 THR A N 1
ATOM 803 C CA . THR A 1 103 ? -5.013 1.724 21.033 1.00 94.19 103 THR A CA 1
ATOM 804 C C . THR A 1 103 ? -6.410 1.675 20.411 1.00 94.19 103 THR A C 1
ATOM 806 O O . THR A 1 103 ? -7.395 1.867 21.116 1.00 94.19 103 THR A O 1
ATOM 809 N N . ALA A 1 104 ? -6.505 1.399 19.109 1.00 95.62 104 ALA A N 1
ATOM 810 C CA . ALA A 1 104 ? -7.753 1.247 18.370 1.00 95.62 104 ALA A CA 1
ATOM 811 C C . ALA A 1 104 ? -8.689 0.173 18.960 1.00 95.62 104 ALA A C 1
ATOM 813 O O . ALA A 1 104 ? -8.247 -0.912 19.349 1.00 95.62 104 ALA A O 1
ATOM 814 N N . GLN A 1 105 ? -9.992 0.468 18.976 1.00 95.62 105 GLN A N 1
ATOM 815 C CA . GLN A 1 105 ? -11.029 -0.376 19.585 1.00 95.62 105 GLN A CA 1
ATOM 816 C C . GLN A 1 105 ? -11.645 -1.381 18.605 1.00 95.62 105 GLN A C 1
ATOM 818 O O . GLN A 1 105 ? -12.130 -2.438 19.011 1.00 95.62 105 GLN A O 1
ATOM 823 N N . HIS A 1 106 ? -11.623 -1.072 17.310 1.00 97.69 106 HIS A N 1
ATOM 824 C CA . HIS A 1 106 ? -12.311 -1.845 16.283 1.00 97.69 106 HIS A CA 1
ATOM 825 C C . HIS A 1 106 ? -11.313 -2.541 15.364 1.00 97.69 106 HIS A C 1
ATOM 827 O O . HIS A 1 106 ? -10.254 -2.002 15.064 1.00 97.69 106 HIS A O 1
ATOM 833 N N . LYS A 1 107 ? -11.640 -3.746 14.896 1.00 97.38 107 LYS A N 1
ATOM 834 C CA . LYS A 1 107 ? -10.829 -4.472 13.909 1.00 97.38 107 LYS A CA 1
ATOM 835 C C . LYS A 1 107 ? -11.501 -4.400 12.546 1.00 97.38 107 LYS A C 1
ATOM 837 O O . LYS A 1 107 ? -12.718 -4.536 12.462 1.00 97.38 107 LYS A O 1
ATOM 842 N N . ALA A 1 108 ? -10.706 -4.237 11.498 1.00 96.44 108 ALA A N 1
ATOM 843 C CA . ALA A 1 108 ? -11.183 -4.305 10.122 1.00 96.44 108 ALA A CA 1
ATOM 844 C C . ALA A 1 108 ? -10.122 -4.934 9.219 1.00 96.44 108 ALA A C 1
ATOM 846 O O . ALA A 1 108 ? -8.925 -4.775 9.449 1.00 96.44 108 ALA A O 1
ATOM 847 N N . SER A 1 109 ? -10.565 -5.610 8.166 1.00 96.75 109 SER A N 1
ATOM 848 C CA . SER A 1 109 ? -9.688 -6.099 7.105 1.00 96.75 109 SER A CA 1
ATOM 849 C C . SER A 1 109 ? -9.826 -5.200 5.885 1.00 96.75 109 SER A C 1
ATOM 851 O O . SER A 1 109 ? -10.934 -4.831 5.499 1.00 96.75 109 SER A O 1
ATOM 853 N N . ILE A 1 110 ? -8.698 -4.846 5.278 1.00 95.88 110 ILE A N 1
ATOM 854 C CA . ILE A 1 110 ? -8.631 -3.950 4.124 1.00 95.88 110 ILE A CA 1
ATOM 855 C C . ILE A 1 110 ? -7.919 -4.679 3.004 1.00 95.88 110 ILE A C 1
ATOM 857 O O . ILE A 1 110 ? -6.808 -5.169 3.188 1.00 95.88 110 ILE A O 1
ATOM 861 N N . ILE A 1 111 ? -8.556 -4.744 1.840 1.00 95.44 111 ILE A N 1
ATOM 862 C CA . ILE A 1 111 ? -8.015 -5.428 0.670 1.00 95.44 111 ILE A CA 1
ATOM 863 C C . ILE A 1 111 ? -7.743 -4.382 -0.409 1.00 95.44 111 ILE A C 1
ATOM 865 O O . ILE A 1 111 ? -8.667 -3.778 -0.950 1.00 95.44 111 ILE A O 1
ATOM 869 N N . PHE A 1 112 ? -6.469 -4.172 -0.727 1.00 93.94 112 PHE A N 1
ATOM 870 C CA . PHE A 1 112 ? -6.043 -3.371 -1.870 1.00 93.94 112 PHE A CA 1
ATOM 871 C C . PHE A 1 112 ? -6.041 -4.252 -3.118 1.00 93.94 112 PHE A C 1
ATOM 873 O O . PHE A 1 112 ? -5.271 -5.208 -3.200 1.00 93.94 112 PHE A O 1
ATOM 880 N N . ILE A 1 113 ? -6.898 -3.944 -4.088 1.00 90.69 113 ILE A N 1
ATOM 881 C CA . ILE A 1 113 ? -7.003 -4.694 -5.343 1.00 90.69 113 ILE A CA 1
ATOM 882 C C . ILE A 1 113 ? -6.546 -3.786 -6.479 1.00 90.69 113 ILE A C 1
ATOM 884 O O . ILE A 1 113 ? -7.162 -2.750 -6.743 1.00 90.69 113 ILE A O 1
ATOM 888 N N . ASP A 1 114 ? -5.473 -4.170 -7.163 1.00 87.00 114 ASP A N 1
ATOM 889 C CA . ASP A 1 114 ? -5.003 -3.423 -8.321 1.00 87.00 114 ASP A CA 1
ATOM 890 C C . ASP A 1 114 ? -5.992 -3.568 -9.478 1.00 87.00 114 ASP A C 1
ATOM 892 O O . ASP A 1 114 ? -6.370 -4.674 -9.862 1.00 87.00 114 ASP A O 1
ATOM 896 N N . ARG A 1 115 ? -6.342 -2.451 -10.128 1.00 72.50 115 ARG A N 1
ATOM 897 C CA . ARG A 1 115 ? -7.194 -2.459 -11.338 1.00 72.50 115 ARG A CA 1
ATOM 898 C C . ARG A 1 115 ? -6.609 -3.260 -12.508 1.00 72.50 115 ARG A C 1
ATOM 900 O O . ARG A 1 115 ? -7.281 -3.482 -13.507 1.00 72.50 115 ARG A O 1
ATOM 907 N N . THR A 1 116 ? -5.346 -3.653 -12.416 1.00 62.31 116 THR A N 1
ATOM 908 C CA . THR A 1 116 ? -4.643 -4.482 -13.401 1.00 62.31 116 THR A CA 1
ATOM 909 C C . THR A 1 116 ? -5.165 -5.920 -13.410 1.00 62.31 116 THR A C 1
ATOM 911 O O . THR A 1 116 ? -4.958 -6.629 -14.390 1.00 62.31 116 THR A O 1
ATOM 914 N N . LEU A 1 117 ? -5.891 -6.316 -12.359 1.00 59.97 117 LEU A N 1
ATOM 915 C CA . LEU A 1 117 ? -6.589 -7.594 -12.204 1.00 59.97 117 LEU A CA 1
ATOM 916 C C . LEU A 1 117 ? -8.065 -7.524 -12.615 1.00 59.97 117 LEU A C 1
ATOM 918 O O . LEU A 1 117 ? -8.871 -8.272 -12.076 1.00 59.97 117 LEU A O 1
ATOM 922 N N . ASP A 1 118 ? -8.406 -6.592 -13.510 1.00 58.59 118 ASP A N 1
ATOM 923 C CA . ASP A 1 118 ? -9.760 -6.230 -13.938 1.00 58.59 118 ASP A CA 1
ATOM 924 C C . ASP A 1 118 ? -10.810 -7.351 -13.756 1.00 58.59 118 ASP A C 1
ATOM 926 O O . ASP A 1 118 ? -10.914 -8.277 -14.562 1.00 58.59 118 ASP A O 1
ATOM 930 N N . LEU A 1 119 ? -11.595 -7.248 -12.672 1.00 53.03 119 LEU A N 1
ATOM 931 C CA . LEU A 1 119 ? -12.766 -8.087 -12.382 1.00 53.03 119 LEU A CA 1
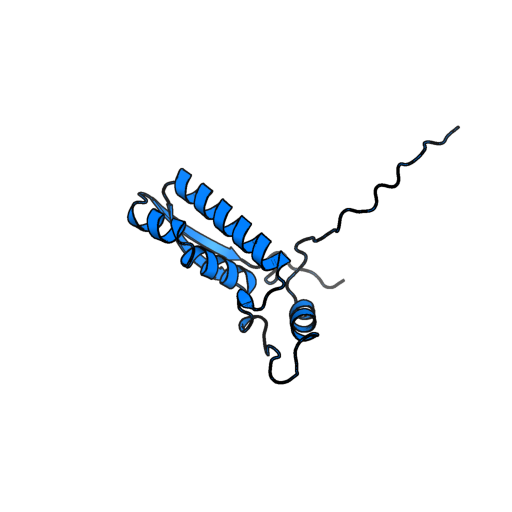ATOM 932 C C . LEU A 1 119 ? -13.980 -7.710 -13.258 1.00 53.03 119 LEU A C 1
ATOM 934 O O . LEU A 1 119 ? -15.038 -8.325 -13.141 1.00 53.03 119 LEU A O 1
ATOM 938 N N . SER A 1 120 ? -13.840 -6.738 -14.166 1.00 51.84 120 SER A N 1
ATOM 939 C CA . SER A 1 120 ? -14.807 -6.429 -15.219 1.00 51.84 120 SER A CA 1
ATOM 940 C C . SER A 1 120 ? -14.178 -6.672 -16.589 1.00 51.84 120 SER A C 1
ATOM 942 O O . SER A 1 120 ? -13.646 -5.762 -17.208 1.00 51.84 120 SER A O 1
ATOM 944 N N . GLY A 1 121 ? -14.242 -7.928 -17.049 1.00 50.66 121 GLY A N 1
ATOM 945 C CA . GLY A 1 121 ? -13.746 -8.421 -18.340 1.00 50.66 121 GLY A CA 1
ATOM 946 C C . GLY A 1 121 ? -13.504 -7.353 -19.411 1.00 50.66 121 GLY A C 1
ATOM 947 O O . GLY A 1 121 ? -14.415 -6.960 -20.143 1.00 50.66 121 GLY A O 1
ATOM 948 N N . CYS A 1 122 ? -12.248 -6.939 -19.557 1.00 40.53 122 CYS A N 1
ATOM 949 C CA . CYS A 1 122 ? -11.823 -6.115 -20.674 1.00 40.53 122 CYS A CA 1
ATOM 950 C C . CYS A 1 122 ? -11.751 -7.006 -21.924 1.00 40.53 122 CYS A C 1
ATOM 952 O O . CYS A 1 122 ? -10.742 -7.655 -22.207 1.00 40.53 122 CYS A O 1
ATOM 954 N N . ARG A 1 123 ? -12.878 -7.080 -22.643 1.00 45.66 123 ARG A N 1
ATOM 955 C CA . ARG A 1 123 ? -12.957 -7.615 -24.004 1.00 45.66 123 ARG A CA 1
ATOM 956 C C . ARG A 1 123 ? -11.899 -6.931 -24.868 1.00 45.66 123 ARG A C 1
ATOM 958 O O . ARG A 1 123 ? -11.819 -5.707 -24.898 1.00 45.66 123 ARG A O 1
ATOM 965 N N . HIS A 1 124 ? -11.143 -7.742 -25.603 1.00 41.41 124 HIS A N 1
ATOM 966 C CA . HIS A 1 124 ? -10.394 -7.318 -26.782 1.00 41.41 124 HIS A CA 1
ATOM 967 C C . HIS A 1 124 ? -11.257 -6.381 -27.648 1.00 41.41 124 HIS A C 1
ATOM 969 O O . HIS A 1 124 ? -12.325 -6.783 -28.119 1.00 41.41 124 HIS A O 1
ATOM 975 N N . ARG A 1 125 ? -10.787 -5.154 -27.860 1.00 37.53 125 ARG A N 1
ATOM 976 C CA . ARG A 1 125 ? -11.034 -4.376 -29.073 1.00 37.53 125 ARG A CA 1
ATOM 977 C C . ARG A 1 125 ? -9.740 -3.694 -29.468 1.00 37.53 125 ARG A C 1
ATOM 979 O O . ARG A 1 125 ? -9.063 -3.175 -28.552 1.00 37.53 125 ARG A O 1
#

Organism: Scyliorhinus torazame (NCBI:txid75743)